Protein AF-A0A7C3PCF5-F1 (afdb_monomer_lite)

Radius of gyration: 10.79 Å; chains: 1; bounding box: 19×29×23 Å

pLDDT: mean 95.96, std 3.79, range [74.69, 98.75]

Structure (mmCIF, N/CA/C/O backbone):
data_AF-A0A7C3PCF5-F1
#
_entry.id   AF-A0A7C3PCF5-F1
#
loop_
_atom_site.group_PDB
_atom_site.id
_atom_site.type_symbol
_atom_site.label_atom_id
_atom_site.label_alt_id
_atom_site.label_comp_id
_atom_site.label_asym_id
_atom_site.label_entity_id
_atom_site.label_seq_id
_atom_site.pdbx_PDB_ins_code
_atom_site.Cartn_x
_atom_site.Cartn_y
_atom_site.Cartn_z
_atom_site.occupancy
_atom_site.B_iso_or_equiv
_atom_site.auth_seq_id
_atom_site.auth_comp_id
_atom_site.auth_asym_id
_atom_site.auth_atom_id
_atom_site.pdbx_PDB_model_num
ATOM 1 N N . MET A 1 1 ? -2.493 -20.466 -11.937 1.00 74.69 1 MET A N 1
ATOM 2 C CA . MET A 1 1 ? -1.946 -19.381 -11.091 1.00 74.69 1 MET A CA 1
ATOM 3 C C . MET A 1 1 ? -1.557 -18.232 -12.008 1.00 74.69 1 MET A C 1
ATOM 5 O O . MET A 1 1 ? -0.981 -18.499 -13.057 1.00 74.69 1 MET A O 1
ATOM 9 N N . ARG A 1 2 ? -1.942 -16.992 -11.693 1.00 93.56 2 ARG A N 1
ATOM 10 C CA . ARG A 1 2 ? -1.615 -15.826 -12.528 1.00 93.56 2 ARG A CA 1
ATOM 11 C C . ARG A 1 2 ? -0.198 -15.346 -12.202 1.00 93.56 2 ARG A C 1
ATOM 13 O O . ARG A 1 2 ? 0.134 -15.236 -11.029 1.00 93.56 2 ARG A O 1
ATOM 20 N N . HIS A 1 3 ? 0.620 -15.056 -13.215 1.00 94.50 3 HIS A N 1
ATOM 21 C CA . HIS A 1 3 ? 1.944 -14.459 -13.016 1.00 94.50 3 HIS A CA 1
ATOM 22 C C . HIS A 1 3 ? 1.834 -12.933 -12.965 1.00 94.50 3 HIS A C 1
ATOM 24 O O . HIS A 1 3 ? 1.354 -12.308 -13.910 1.00 94.50 3 HIS A O 1
ATOM 30 N N . LEU A 1 4 ? 2.287 -12.348 -11.859 1.00 96.81 4 LEU A N 1
ATOM 31 C CA . LEU A 1 4 ? 2.352 -10.906 -11.639 1.00 96.81 4 LEU A CA 1
ATOM 32 C C . LEU A 1 4 ? 3.807 -10.452 -11.572 1.00 96.81 4 LEU A C 1
ATOM 34 O O . LEU A 1 4 ? 4.674 -11.196 -11.112 1.00 96.81 4 LEU A O 1
ATOM 38 N N . SER A 1 5 ? 4.076 -9.208 -11.978 1.00 97.50 5 SER A N 1
ATOM 39 C CA . SER A 1 5 ? 5.320 -8.566 -11.557 1.00 97.50 5 SER A CA 1
ATOM 40 C C . SER A 1 5 ? 5.318 -8.438 -10.035 1.00 97.50 5 SER A C 1
ATOM 42 O O . SER A 1 5 ? 4.261 -8.291 -9.418 1.00 97.50 5 SER A O 1
ATOM 44 N N . TYR A 1 6 ? 6.502 -8.425 -9.427 1.00 96.88 6 TYR A N 1
ATOM 45 C CA . TYR A 1 6 ? 6.638 -8.263 -7.979 1.00 96.88 6 TYR A CA 1
ATOM 46 C C . TYR A 1 6 ? 5.852 -7.051 -7.442 1.00 96.88 6 TYR A C 1
ATOM 48 O O . TYR A 1 6 ? 5.129 -7.153 -6.456 1.00 96.88 6 TYR A O 1
ATOM 56 N N . SER A 1 7 ? 5.902 -5.921 -8.155 1.00 97.31 7 SER A N 1
ATOM 57 C CA . SER A 1 7 ? 5.164 -4.710 -7.784 1.00 97.31 7 SER A CA 1
ATOM 58 C C . SER A 1 7 ? 3.642 -4.857 -7.858 1.00 97.31 7 SER A C 1
ATOM 60 O O . SER A 1 7 ? 2.944 -4.299 -7.017 1.00 97.31 7 SER A O 1
ATOM 62 N N . LEU A 1 8 ? 3.120 -5.617 -8.826 1.00 97.94 8 LEU A N 1
ATOM 63 C CA . LEU A 1 8 ? 1.684 -5.872 -8.947 1.00 97.94 8 LEU A CA 1
ATOM 64 C C . LEU A 1 8 ? 1.190 -6.905 -7.930 1.00 97.94 8 LEU A C 1
ATOM 66 O O . LEU A 1 8 ? 0.043 -6.816 -7.513 1.00 97.94 8 LEU A O 1
ATOM 70 N N . ALA A 1 9 ? 2.041 -7.839 -7.498 1.00 98.19 9 ALA A N 1
ATOM 71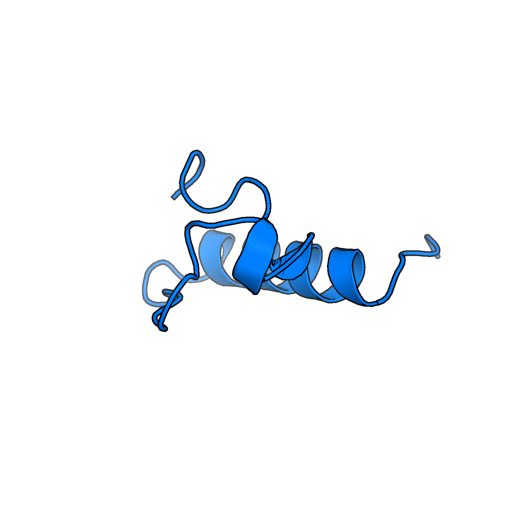 C CA . ALA A 1 9 ? 1.711 -8.755 -6.407 1.00 98.19 9 ALA A CA 1
ATOM 72 C C . ALA A 1 9 ? 1.548 -8.006 -5.072 1.00 98.19 9 ALA A C 1
ATOM 74 O O . ALA A 1 9 ? 0.591 -8.250 -4.344 1.00 98.19 9 ALA A O 1
ATOM 75 N N . ILE A 1 10 ? 2.422 -7.030 -4.786 1.00 98.31 10 ILE A N 1
ATOM 76 C CA . ILE A 1 10 ? 2.265 -6.146 -3.617 1.00 98.31 10 ILE A CA 1
ATOM 77 C C . ILE A 1 10 ? 0.977 -5.321 -3.729 1.00 98.31 10 ILE A C 1
ATOM 79 O O . ILE A 1 10 ? 0.242 -5.198 -2.754 1.00 98.31 10 ILE A O 1
ATOM 83 N N . ASN A 1 11 ? 0.689 -4.772 -4.913 1.00 98.06 11 ASN A N 1
ATOM 84 C CA . ASN A 1 11 ? -0.531 -3.997 -5.133 1.00 98.06 11 ASN A CA 1
ATOM 85 C C . ASN A 1 11 ? -1.799 -4.827 -4.919 1.00 98.06 11 ASN A C 1
ATOM 87 O O . ASN A 1 11 ? -2.731 -4.352 -4.279 1.00 98.06 11 ASN A O 1
ATOM 91 N N . GLU A 1 12 ? -1.814 -6.068 -5.408 1.00 98.44 12 GLU A N 1
ATOM 92 C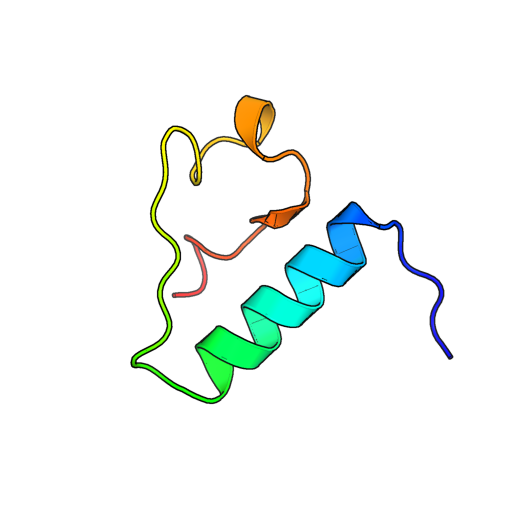 CA . GLU A 1 12 ? -2.916 -7.004 -5.185 1.00 98.44 12 GLU A CA 1
ATOM 93 C C . GLU A 1 12 ? -3.113 -7.293 -3.692 1.00 98.44 12 GLU A C 1
ATOM 95 O O . GLU A 1 12 ? -4.238 -7.197 -3.209 1.00 98.44 12 GLU A O 1
ATOM 100 N N . ALA A 1 13 ? -2.033 -7.552 -2.949 1.00 98.38 13 ALA A N 1
ATOM 101 C CA . ALA A 1 13 ? -2.112 -7.781 -1.509 1.00 98.38 13 ALA A CA 1
ATOM 102 C C . ALA A 1 13 ? -2.647 -6.554 -0.749 1.00 98.38 13 ALA A C 1
ATOM 104 O O . ALA A 1 13 ? -3.492 -6.701 0.127 1.00 98.38 13 ALA A O 1
ATOM 105 N N . LEU A 1 14 ? -2.209 -5.339 -1.102 1.00 98.44 14 LEU A N 1
ATOM 106 C CA . LEU A 1 14 ? -2.719 -4.108 -0.485 1.00 98.44 14 LEU A CA 1
ATOM 107 C C . LEU A 1 14 ? -4.214 -3.918 -0.754 1.00 98.44 14 LEU A C 1
ATOM 109 O O . LEU A 1 14 ? -4.962 -3.635 0.176 1.00 98.44 14 LEU A O 1
ATOM 113 N N . HIS A 1 15 ? -4.657 -4.131 -1.998 1.00 98.56 15 HIS A N 1
ATOM 114 C CA . HIS A 1 15 ? -6.081 -4.086 -2.337 1.00 98.56 15 HIS A CA 1
ATOM 115 C C . HIS A 1 15 ? -6.885 -5.116 -1.550 1.00 98.56 15 HIS A C 1
ATOM 117 O O . HIS A 1 15 ? -7.956 -4.773 -1.077 1.00 98.56 15 HIS A O 1
ATOM 123 N N . GLN A 1 16 ? -6.388 -6.345 -1.401 1.00 98.62 16 GLN A N 1
ATOM 124 C CA . GLN A 1 16 ? -7.076 -7.396 -0.645 1.00 98.62 16 GLN A CA 1
ATOM 125 C C . GLN A 1 16 ? -7.182 -7.053 0.843 1.00 98.62 16 GLN A C 1
ATOM 127 O O . GLN A 1 16 ? -8.271 -7.118 1.401 1.00 98.62 16 GLN A O 1
ATOM 132 N N . MET A 1 17 ? -6.080 -6.641 1.474 1.00 98.75 17 MET A N 1
ATOM 133 C CA . MET A 1 17 ? -6.069 -6.354 2.912 1.00 98.75 17 MET A CA 1
ATOM 134 C C . MET A 1 17 ? -6.901 -5.122 3.280 1.00 98.75 17 MET A C 1
ATOM 136 O O . MET A 1 17 ? -7.564 -5.134 4.308 1.00 98.75 17 MET A O 1
ATOM 140 N N . MET A 1 18 ? -6.883 -4.073 2.450 1.00 98.44 18 MET A N 1
ATOM 141 C CA . MET A 1 18 ? -7.682 -2.861 2.685 1.00 98.44 18 MET A CA 1
ATOM 142 C C . MET A 1 18 ? -9.179 -3.068 2.398 1.00 98.44 18 MET A C 1
ATOM 144 O O . MET A 1 18 ? -10.004 -2.325 2.919 1.00 98.44 18 MET A O 1
ATOM 148 N N . ASP A 1 19 ? -9.535 -4.051 1.562 1.00 98.56 19 ASP A N 1
ATOM 149 C CA . ASP A 1 19 ? -10.932 -4.427 1.284 1.00 98.56 19 ASP A CA 1
ATOM 150 C C . ASP A 1 19 ? -11.519 -5.306 2.401 1.00 98.56 19 ASP A C 1
ATOM 152 O O . ASP A 1 19 ? -12.688 -5.154 2.742 1.00 98.56 19 ASP A O 1
ATOM 156 N N . ASP A 1 20 ? -10.705 -6.200 2.978 1.00 98.75 20 ASP A N 1
ATOM 157 C CA . ASP A 1 20 ? -11.109 -7.135 4.038 1.00 98.75 20 ASP A CA 1
ATOM 158 C C . ASP A 1 20 ? -11.200 -6.472 5.426 1.00 98.75 20 ASP A C 1
ATOM 160 O O . ASP A 1 20 ? -12.139 -6.736 6.179 1.00 98.75 20 ASP A O 1
ATOM 164 N N . ASP A 1 21 ? -10.263 -5.577 5.761 1.00 98.62 21 ASP A N 1
ATOM 165 C CA . ASP A 1 21 ? -10.198 -4.923 7.071 1.00 98.62 21 ASP A CA 1
ATOM 166 C C . ASP A 1 21 ? -10.090 -3.388 6.935 1.00 98.62 21 ASP A C 1
ATOM 168 O O . ASP A 1 21 ? -9.024 -2.867 6.586 1.00 98.62 21 ASP A O 1
ATOM 172 N N . PRO A 1 22 ? -11.152 -2.625 7.274 1.00 97.12 22 PRO A N 1
ATOM 173 C CA . PRO A 1 22 ? -11.157 -1.165 7.164 1.00 97.12 22 PRO A CA 1
ATOM 174 C C . PRO A 1 22 ? -10.202 -0.463 8.146 1.00 97.12 22 PRO A C 1
ATOM 176 O O . PRO A 1 22 ? -10.049 0.757 8.080 1.00 97.12 22 PRO A O 1
ATOM 179 N N . SER A 1 23 ? -9.571 -1.190 9.076 1.00 98.19 23 SER A N 1
ATOM 180 C CA . SER A 1 23 ? -8.513 -0.653 9.937 1.00 98.19 23 SER A CA 1
ATOM 181 C C . SER A 1 23 ? -7.133 -0.637 9.267 1.00 98.19 23 SER A C 1
ATOM 183 O O . SER A 1 23 ? -6.217 0.025 9.764 1.00 98.19 23 SER A O 1
ATOM 185 N N . VAL A 1 24 ? -6.970 -1.317 8.126 1.00 98.50 24 VAL A N 1
ATOM 186 C CA . VAL A 1 24 ? -5.728 -1.325 7.351 1.00 98.50 24 VAL A CA 1
ATOM 187 C C . VAL A 1 24 ? -5.634 -0.053 6.512 1.00 98.50 24 VAL A C 1
ATOM 189 O O . VAL A 1 24 ? -6.466 0.220 5.653 1.00 98.50 24 VAL A O 1
ATOM 192 N N . PHE A 1 25 ? -4.560 0.710 6.705 1.00 97.44 25 PHE A N 1
ATOM 193 C CA . PHE A 1 25 ? -4.238 1.871 5.879 1.00 97.44 25 PHE A CA 1
ATOM 194 C C . PHE A 1 25 ? -2.742 1.920 5.56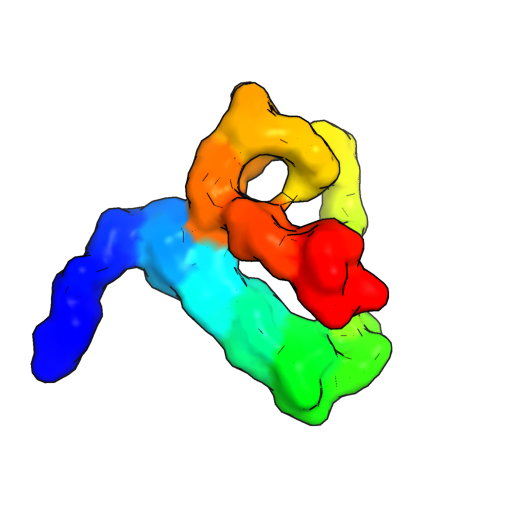1 1.00 97.44 25 PHE A C 1
ATOM 196 O O . PHE A 1 25 ? -1.906 1.392 6.297 1.00 97.44 25 PHE A O 1
ATOM 203 N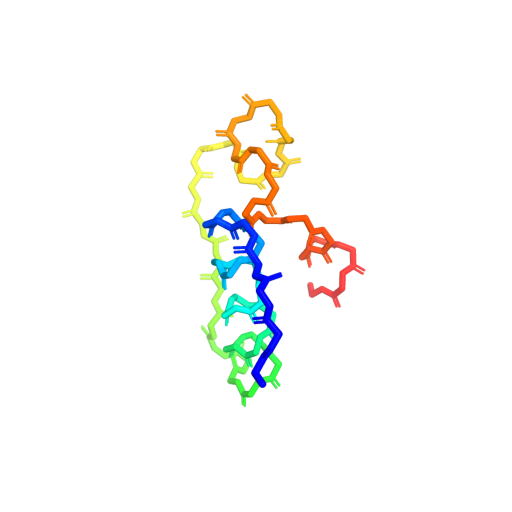 N . LEU A 1 26 ? -2.394 2.571 4.449 1.00 96.75 26 LEU A N 1
ATOM 204 C CA . LEU A 1 26 ? -1.013 2.731 4.000 1.00 96.75 26 LEU A CA 1
ATOM 205 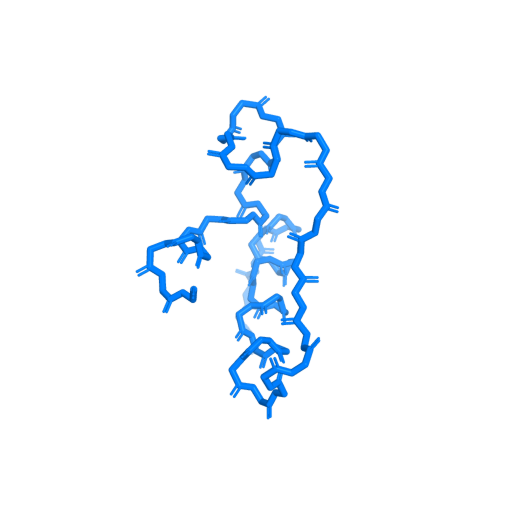C C . LEU A 1 26 ? -0.529 4.160 4.259 1.00 96.75 26 LEU A C 1
ATOM 207 O O . LEU A 1 26 ? -1.118 5.125 3.776 1.00 96.75 26 LEU A O 1
ATOM 211 N N . ILE A 1 27 ? 0.588 4.300 4.974 1.00 96.31 27 ILE A N 1
ATOM 212 C CA . ILE A 1 27 ? 1.213 5.593 5.265 1.00 96.31 27 ILE A CA 1
ATOM 213 C C . ILE A 1 27 ? 2.715 5.547 4.980 1.00 96.31 27 ILE A C 1
ATOM 215 O O . ILE A 1 27 ? 3.401 4.574 5.282 1.00 96.31 27 ILE A O 1
ATOM 219 N N . GLY A 1 28 ? 3.233 6.616 4.379 1.00 94.31 28 GLY A N 1
ATOM 220 C CA . GLY A 1 28 ? 4.647 6.760 4.053 1.00 94.31 28 GLY A CA 1
ATOM 221 C C . GLY A 1 28 ? 4.897 7.960 3.145 1.00 94.31 28 GLY A C 1
ATOM 222 O O . GLY A 1 28 ? 3.975 8.511 2.537 1.00 94.31 28 GLY A O 1
ATOM 223 N N . GLN A 1 29 ? 6.154 8.383 3.031 1.00 95.12 29 GLN A N 1
ATOM 224 C CA . GLN A 1 29 ? 6.520 9.447 2.100 1.00 95.12 29 GLN A CA 1
ATOM 225 C C . GLN A 1 29 ? 6.270 8.980 0.659 1.00 95.12 29 GLN A C 1
ATOM 227 O O . GLN A 1 29 ? 6.673 7.891 0.272 1.00 95.12 29 GLN A O 1
ATOM 232 N N . GLY A 1 30 ? 5.583 9.800 -0.139 1.00 92.56 30 GLY A N 1
ATOM 233 C CA . GLY A 1 30 ? 5.406 9.535 -1.569 1.00 92.56 30 GLY A CA 1
ATOM 234 C C . GLY A 1 30 ? 4.412 8.427 -1.939 1.00 92.56 30 GLY A C 1
ATOM 235 O O . GLY A 1 30 ? 4.304 8.134 -3.124 1.00 92.56 30 GLY A O 1
ATOM 236 N N . VAL A 1 31 ? 3.634 7.864 -1.000 1.00 94.81 31 VAL A N 1
ATOM 237 C CA . VAL A 1 31 ? 2.675 6.764 -1.285 1.00 94.81 31 VAL A CA 1
ATOM 238 C C . VAL A 1 31 ? 1.618 7.099 -2.343 1.00 94.81 31 VAL A C 1
ATOM 240 O O . VAL A 1 31 ? 1.133 6.211 -3.033 1.00 94.81 31 VAL A O 1
ATOM 243 N N . LYS A 1 32 ? 1.314 8.388 -2.532 1.00 91.69 32 LYS A N 1
ATOM 244 C CA . LYS A 1 32 ? 0.408 8.893 -3.578 1.00 91.69 32 LYS A CA 1
ATOM 245 C C . LYS A 1 32 ? 1.073 9.150 -4.938 1.00 91.69 32 LYS A C 1
ATOM 247 O O . LYS A 1 32 ? 0.427 9.672 -5.838 1.00 91.69 32 LYS A O 1
ATOM 252 N N . SER A 1 33 ? 2.376 8.894 -5.076 1.00 92.56 33 SER A N 1
ATOM 253 C CA . SER A 1 33 ? 3.155 9.235 -6.271 1.00 92.56 33 SER A CA 1
ATOM 254 C C . SER A 1 33 ? 3.728 7.98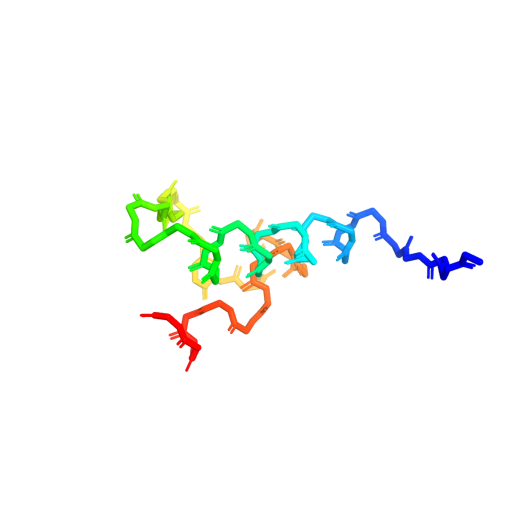3 -6.938 1.00 92.56 33 SER A C 1
ATOM 256 O O . SER A 1 33 ? 4.583 7.320 -6.342 1.00 92.56 33 SER A O 1
ATOM 258 N N . PRO A 1 34 ? 3.374 7.686 -8.203 1.00 89.81 34 PRO A N 1
ATOM 259 C CA . PRO A 1 34 ? 3.941 6.541 -8.919 1.00 89.81 34 PRO A CA 1
ATOM 260 C C . PRO A 1 34 ? 5.463 6.654 -9.105 1.00 89.81 34 PRO A C 1
ATOM 262 O O . PRO A 1 34 ? 6.141 5.644 -9.258 1.00 89.81 34 PRO A O 1
ATOM 265 N N . TRP A 1 35 ? 6.029 7.860 -9.021 1.00 92.69 35 TRP A N 1
ATOM 266 C CA . TRP A 1 35 ? 7.478 8.083 -9.075 1.00 92.69 35 TRP A CA 1
ATOM 267 C C . TRP A 1 35 ? 8.229 7.570 -7.842 1.00 92.69 35 TRP A C 1
ATOM 269 O O . TRP A 1 35 ? 9.444 7.419 -7.897 1.00 92.69 35 TRP A O 1
ATOM 279 N N . TYR A 1 36 ? 7.520 7.317 -6.739 1.00 92.56 36 TYR A N 1
ATOM 280 C CA . TYR A 1 36 ? 8.111 6.865 -5.480 1.00 92.56 36 TYR A CA 1
ATOM 281 C C . TYR A 1 36 ? 7.830 5.384 -5.216 1.00 92.56 36 TYR A C 1
ATOM 283 O O . TYR A 1 36 ? 8.723 4.634 -4.839 1.00 92.56 36 TYR A O 1
ATOM 291 N N . VAL A 1 37 ? 6.589 4.952 -5.454 1.00 94.88 37 VAL A N 1
ATOM 292 C CA . VAL A 1 37 ? 6.126 3.587 -5.144 1.00 94.88 37 VAL A CA 1
ATOM 293 C C . VAL A 1 37 ? 5.919 2.713 -6.386 1.00 94.88 37 VAL A C 1
ATOM 295 O O . VAL A 1 37 ? 5.532 1.548 -6.289 1.00 94.88 37 VAL A O 1
ATOM 298 N N . GLY A 1 38 ? 6.196 3.236 -7.583 1.00 95.12 38 GLY A N 1
ATOM 299 C CA . GLY A 1 38 ? 5.987 2.512 -8.833 1.00 95.12 38 GLY A CA 1
ATOM 300 C C . GLY A 1 38 ? 4.535 2.054 -8.963 1.00 95.12 38 GLY A C 1
ATOM 301 O O . GLY A 1 38 ? 3.604 2.849 -8.860 1.00 95.12 38 GLY A O 1
ATOM 302 N N . ASN A 1 39 ? 4.344 0.748 -9.161 1.00 96.69 39 ASN A N 1
ATOM 303 C CA . ASN A 1 39 ? 3.017 0.142 -9.288 1.00 96.69 39 ASN A CA 1
ATOM 304 C C . ASN A 1 39 ? 2.460 -0.438 -7.977 1.00 96.69 39 ASN A C 1
ATOM 306 O O . ASN A 1 39 ? 1.367 -0.992 -8.015 1.00 96.69 39 ASN A O 1
ATOM 310 N N . THR A 1 40 ? 3.162 -0.345 -6.839 1.00 97.81 40 THR A N 1
ATOM 311 C CA . THR A 1 40 ? 2.734 -1.040 -5.608 1.00 97.81 40 THR A CA 1
ATOM 312 C C . THR A 1 40 ? 1.487 -0.425 -4.974 1.00 97.81 40 THR A C 1
ATOM 314 O O . THR A 1 40 ? 0.669 -1.160 -4.439 1.00 97.81 40 THR A O 1
ATOM 317 N N . ALA A 1 41 ? 1.270 0.887 -5.094 1.00 97.75 41 ALA A N 1
ATOM 318 C CA . ALA A 1 41 ? 0.083 1.571 -4.558 1.00 97.75 41 ALA A CA 1
ATOM 319 C C . ALA A 1 41 ? -0.916 2.020 -5.641 1.00 97.75 41 ALA A C 1
ATOM 321 O O . ALA A 1 41 ? -1.755 2.890 -5.404 1.00 97.75 41 ALA A O 1
ATOM 322 N N . LYS A 1 42 ? -0.820 1.465 -6.856 1.00 97.19 42 LYS A N 1
ATOM 323 C CA . LYS A 1 42 ? -1.665 1.870 -7.983 1.00 97.19 42 LYS A CA 1
ATOM 324 C C . LYS A 1 42 ? -3.152 1.687 -7.648 1.00 97.19 42 LYS A C 1
ATOM 326 O O . LYS A 1 42 ? -3.580 0.585 -7.302 1.00 97.19 42 LYS A O 1
ATOM 331 N N . GLY A 1 43 ? -3.936 2.755 -7.793 1.00 96.75 43 GLY A N 1
ATOM 332 C CA . GLY A 1 43 ? -5.390 2.719 -7.628 1.00 96.75 43 GLY A CA 1
ATOM 333 C C . GLY A 1 43 ? -5.888 2.661 -6.180 1.00 96.75 43 GLY A C 1
ATOM 334 O O . GLY A 1 43 ? -7.088 2.501 -5.990 1.00 96.75 43 GLY A O 1
ATOM 335 N N . LEU A 1 44 ? -5.006 2.713 -5.169 1.00 97.06 44 LEU A N 1
ATOM 336 C CA . LEU A 1 44 ? -5.438 2.649 -3.766 1.00 97.06 44 LEU A CA 1
ATOM 337 C C . LEU A 1 44 ? -6.136 3.944 -3.337 1.00 97.06 44 LEU A C 1
ATOM 339 O O . LEU A 1 44 ? -7.202 3.867 -2.744 1.00 97.06 44 LEU A O 1
ATOM 343 N N . LEU A 1 45 ? -5.578 5.111 -3.686 1.00 94.50 45 LEU A N 1
ATOM 344 C CA . LEU A 1 45 ? -6.117 6.419 -3.286 1.00 94.50 45 LEU A CA 1
ATOM 345 C C . LEU A 1 45 ? -7.475 6.727 -3.935 1.00 94.50 45 LEU A C 1
ATOM 347 O O . LEU A 1 45 ? -8.282 7.458 -3.377 1.00 94.50 45 LEU A O 1
ATOM 351 N N . GLU A 1 46 ? -7.714 6.218 -5.142 1.00 95.69 46 GLU A N 1
ATOM 352 C CA . GLU A 1 46 ? -8.990 6.390 -5.834 1.00 95.69 46 GLU A CA 1
ATOM 353 C C . GLU A 1 46 ? -10.080 5.443 -5.311 1.00 95.69 46 GLU A C 1
ATOM 355 O O . GLU A 1 46 ? -11.261 5.720 -5.513 1.00 95.69 46 GLU A O 1
ATOM 360 N N . LYS A 1 47 ? -9.697 4.321 -4.682 1.00 97.06 47 LYS A N 1
ATOM 361 C CA . LYS A 1 47 ? -10.623 3.284 -4.204 1.00 97.06 47 LYS A CA 1
ATOM 362 C C . LYS A 1 47 ? -10.978 3.430 -2.715 1.00 97.06 47 LYS A C 1
ATOM 364 O O . LYS A 1 47 ? -12.131 3.173 -2.375 1.00 97.06 47 LYS A O 1
ATOM 369 N N . PHE A 1 48 ? -10.013 3.786 -1.864 1.00 95.69 48 PHE A N 1
ATOM 370 C CA . PHE A 1 48 ? -10.119 3.809 -0.398 1.00 95.69 48 PHE A CA 1
ATOM 371 C C . PHE A 1 48 ? -9.830 5.207 0.157 1.00 95.69 48 PHE A C 1
ATOM 373 O O . PHE A 1 48 ? -10.569 5.634 1.070 1.00 95.69 48 PHE A O 1
#

Secondary structure (DSSP, 8-state):
-----HHHHHHHHHHHHHHH-TT-----TTTT-HHHHTTTTTTHHHH-

Sequence (48 aa):
MRHLSYSLAINEALHQMMDDDPSVFLIGQGVKSPWYVGNTAKGLLEKF

Foldseek 3Di:
DDDDDPLVVLLVVLVVVCVVDVVDDDDDPQLVPCVVSPNNNPCVVVPD